Protein AF-S0DP75-F1 (afdb_monomer_lite)

Structure (mmCIF, N/CA/C/O backbone):
data_AF-S0DP75-F1
#
_entry.id   AF-S0DP75-F1
#
loop_
_atom_site.group_PDB
_atom_site.id
_atom_site.type_symbol
_atom_site.label_atom_id
_atom_site.label_alt_id
_atom_site.label_comp_id
_atom_site.label_asym_id
_atom_site.label_entity_id
_atom_site.label_seq_id
_atom_site.pdbx_PDB_ins_code
_atom_site.Cartn_x
_atom_site.Cartn_y
_atom_site.Cartn_z
_atom_site.occupancy
_atom_site.B_iso_or_equiv
_atom_site.auth_seq_id
_atom_site.auth_comp_id
_atom_site.auth_asym_id
_atom_site.auth_atom_id
_atom_site.pdbx_PDB_model_num
ATOM 1 N N . MET A 1 1 ? -11.028 16.151 12.227 1.00 76.81 1 MET A N 1
ATOM 2 C CA . MET A 1 1 ? -10.153 14.981 11.997 1.00 76.81 1 MET A CA 1
ATOM 3 C C . MET A 1 1 ? -10.974 13.707 12.126 1.00 76.81 1 MET A C 1
ATOM 5 O O . MET A 1 1 ? -11.829 13.679 13.005 1.00 76.81 1 MET A O 1
ATOM 9 N N . PRO A 1 2 ? -10.765 12.690 11.272 1.00 78.50 2 PRO A N 1
ATOM 10 C CA . PRO A 1 2 ? -11.437 11.402 11.416 1.00 78.50 2 PRO A CA 1
ATOM 11 C C . PRO A 1 2 ? -11.035 10.730 12.731 1.00 78.50 2 PRO A C 1
ATOM 13 O O . PRO A 1 2 ? -9.877 10.779 13.145 1.00 78.50 2 PRO A O 1
ATOM 16 N N . THR A 1 3 ? -12.002 10.101 13.390 1.00 90.31 3 THR A N 1
ATOM 17 C CA . THR A 1 3 ? -11.752 9.396 14.655 1.00 90.31 3 THR A CA 1
ATOM 18 C C . THR A 1 3 ? -11.035 8.064 14.422 1.00 90.31 3 THR A C 1
ATOM 20 O O . THR A 1 3 ? -11.121 7.470 13.345 1.00 90.31 3 THR A O 1
ATOM 23 N N . GLN A 1 4 ? -10.379 7.527 15.454 1.00 84.62 4 GLN A N 1
ATOM 24 C CA . GLN A 1 4 ? -9.721 6.214 15.377 1.00 84.62 4 GLN A CA 1
ATOM 25 C C . GLN A 1 4 ? -10.702 5.087 14.977 1.00 84.62 4 GLN A C 1
ATOM 27 O O . GLN A 1 4 ? -10.325 4.132 14.296 1.00 84.62 4 GLN A O 1
ATOM 32 N N . VAL A 1 5 ? -11.978 5.221 15.359 1.00 88.25 5 VAL A N 1
ATOM 33 C CA . VAL A 1 5 ? -13.068 4.304 14.991 1.00 88.25 5 VAL A CA 1
ATOM 34 C C . VAL A 1 5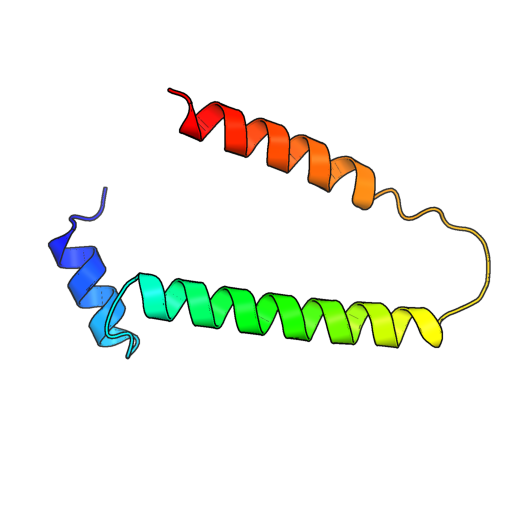 ? -13.411 4.414 13.504 1.00 88.25 5 VAL A C 1
ATOM 36 O O . VAL A 1 5 ? -13.539 3.392 12.829 1.00 88.25 5 VAL A O 1
ATOM 39 N N . GLU A 1 6 ? -13.508 5.633 12.966 1.00 91.75 6 GLU A N 1
ATOM 40 C CA . GLU A 1 6 ? -13.712 5.845 11.528 1.00 91.75 6 GLU A CA 1
ATOM 41 C C . GLU A 1 6 ? -12.561 5.292 10.695 1.00 91.75 6 GLU A C 1
ATOM 43 O O . GLU A 1 6 ? -12.808 4.648 9.677 1.00 91.75 6 GLU A O 1
ATOM 48 N N . ILE A 1 7 ? -11.317 5.497 11.134 1.00 86.50 7 ILE A N 1
ATOM 49 C CA . ILE A 1 7 ? -10.132 4.982 10.441 1.00 86.50 7 ILE A CA 1
ATOM 50 C C . ILE A 1 7 ? -10.178 3.450 10.389 1.00 86.50 7 ILE A C 1
ATOM 52 O O . ILE A 1 7 ? -10.037 2.871 9.314 1.00 86.50 7 ILE A O 1
ATOM 56 N N . LYS A 1 8 ? -10.478 2.779 11.511 1.00 85.44 8 LYS A N 1
ATOM 57 C CA . LYS A 1 8 ? -10.644 1.314 11.546 1.00 85.44 8 LYS A CA 1
ATOM 58 C C . LYS A 1 8 ? -11.782 0.828 10.647 1.00 85.44 8 LYS A C 1
ATOM 60 O O . LYS A 1 8 ? -11.622 -0.171 9.949 1.00 85.44 8 LYS A O 1
ATOM 65 N N . LYS A 1 9 ? -12.922 1.529 10.631 1.00 89.19 9 LYS A N 1
ATOM 66 C CA . LYS A 1 9 ? -14.065 1.178 9.773 1.00 89.19 9 LYS A CA 1
ATOM 67 C C . LYS A 1 9 ? -13.702 1.285 8.290 1.00 89.19 9 LYS A C 1
ATOM 69 O O . LYS A 1 9 ? -14.044 0.391 7.521 1.00 89.19 9 LYS A O 1
ATOM 74 N N . ARG A 1 10 ? -12.988 2.347 7.904 1.00 89.50 10 ARG A N 1
ATOM 75 C CA . ARG A 1 10 ? -12.513 2.563 6.529 1.00 89.50 10 ARG A CA 1
ATOM 76 C C . ARG A 1 10 ? -11.467 1.523 6.122 1.00 89.50 10 ARG A C 1
ATOM 78 O O . ARG A 1 10 ? -11.593 0.961 5.044 1.00 89.50 10 ARG A O 1
ATOM 85 N N . LEU A 1 11 ? -10.509 1.198 6.995 1.00 88.25 11 LEU A N 1
ATOM 86 C CA . LEU A 1 11 ? -9.531 0.126 6.754 1.00 88.25 11 LEU A CA 1
ATOM 87 C C . LEU A 1 11 ? -10.221 -1.216 6.493 1.00 88.25 11 LEU A C 1
ATOM 89 O O . LEU A 1 11 ? -9.956 -1.852 5.477 1.00 88.25 11 LEU A O 1
ATOM 93 N N . LYS A 1 12 ? -11.182 -1.594 7.345 1.00 88.75 12 LYS A N 1
ATOM 94 C CA . LYS A 1 12 ? -11.942 -2.836 7.169 1.00 88.75 12 LYS A CA 1
ATOM 95 C C . LYS A 1 12 ? -12.762 -2.840 5.874 1.00 88.75 12 LYS A C 1
ATOM 97 O O . LYS A 1 12 ? -12.830 -3.867 5.210 1.00 88.75 12 LYS A O 1
ATOM 102 N N . ALA A 1 13 ? -13.363 -1.706 5.501 1.00 90.94 13 ALA A N 1
ATOM 103 C CA . ALA A 1 13 ? -14.099 -1.566 4.240 1.00 90.94 13 ALA A CA 1
ATOM 104 C C . ALA A 1 13 ? -13.197 -1.724 3.004 1.00 90.94 13 ALA A C 1
ATOM 106 O O . ALA A 1 13 ? -13.648 -2.214 1.976 1.00 90.94 13 ALA A O 1
ATOM 107 N N . LEU A 1 14 ? -11.924 -1.347 3.125 1.00 88.25 14 LEU A N 1
ATOM 108 C CA . LEU A 1 14 ? -10.898 -1.529 2.099 1.00 88.25 14 LEU A CA 1
ATOM 109 C C . LEU A 1 14 ? -10.253 -2.931 2.132 1.00 88.25 14 LEU A C 1
ATOM 111 O O . LEU A 1 14 ? -9.334 -3.191 1.365 1.00 88.25 14 LEU A O 1
ATOM 115 N N . GLY A 1 15 ? -10.710 -3.832 3.010 1.00 88.38 15 GLY A N 1
ATOM 116 C CA . GLY A 1 15 ? -10.169 -5.189 3.144 1.00 88.38 15 GLY A CA 1
ATOM 117 C C . GLY A 1 15 ? -8.890 -5.288 3.981 1.00 88.38 15 GLY A C 1
ATOM 118 O O . GLY A 1 15 ? -8.290 -6.358 4.057 1.00 88.38 15 GLY A O 1
ATOM 119 N N . PHE A 1 16 ? -8.480 -4.203 4.641 1.00 88.62 16 PHE A N 1
ATOM 120 C CA . PHE A 1 16 ? -7.308 -4.184 5.509 1.00 88.62 16 PHE A CA 1
ATOM 121 C C . PHE A 1 16 ? -7.686 -4.515 6.950 1.00 88.62 16 PHE A C 1
ATOM 123 O O . PHE A 1 16 ? -8.558 -3.887 7.556 1.00 88.62 16 PHE A O 1
ATOM 130 N N . ASN A 1 17 ? -6.977 -5.486 7.523 1.00 82.62 17 ASN A N 1
ATOM 131 C CA . ASN A 1 17 ? -7.192 -5.927 8.901 1.00 82.62 17 ASN A CA 1
ATOM 132 C C . ASN A 1 17 ? -6.557 -4.973 9.921 1.00 82.62 17 ASN A C 1
ATOM 134 O O . ASN A 1 17 ? -6.996 -4.904 11.069 1.00 82.62 17 ASN A O 1
ATOM 138 N N . SER A 1 18 ?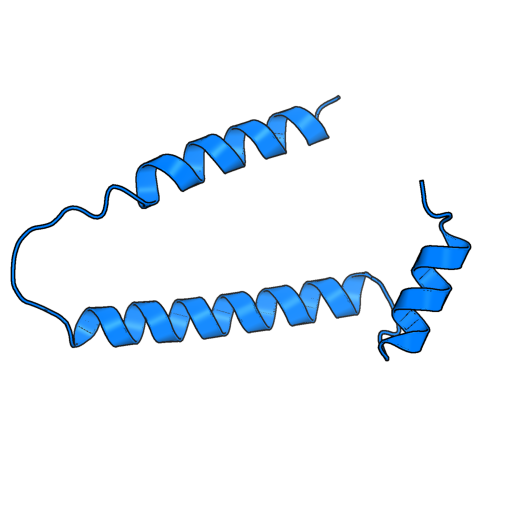 -5.531 -4.225 9.512 1.00 84.38 18 SER A N 1
ATOM 139 C CA . SER A 1 18 ? -4.862 -3.233 10.348 1.00 84.38 18 SER A CA 1
ATOM 140 C C . SER A 1 18 ? -4.196 -2.144 9.506 1.00 84.38 18 SER A C 1
ATOM 142 O O . SER A 1 18 ? -3.963 -2.305 8.307 1.00 84.38 18 SER A O 1
ATOM 144 N N . LEU A 1 19 ? -3.844 -1.030 10.150 1.00 84.06 19 LEU A N 1
ATOM 145 C CA . LEU A 1 19 ? -3.048 0.016 9.509 1.00 84.06 19 LEU A CA 1
ATOM 146 C C . LEU A 1 19 ? -1.663 -0.508 9.089 1.00 84.06 19 LEU A C 1
ATOM 148 O O . LEU A 1 19 ? -1.186 -0.150 8.020 1.00 84.06 19 LEU A O 1
ATOM 152 N N . ALA A 1 20 ? -1.066 -1.403 9.883 1.00 86.19 20 ALA A N 1
ATOM 153 C CA . ALA A 1 20 ? 0.218 -2.024 9.558 1.00 86.19 20 ALA A CA 1
ATOM 154 C C . ALA A 1 20 ? 0.147 -2.792 8.229 1.00 86.19 20 ALA A C 1
ATOM 156 O O . ALA A 1 20 ? 0.963 -2.556 7.351 1.00 86.19 20 ALA A O 1
ATOM 157 N N . THR A 1 21 ? -0.910 -3.589 8.013 1.00 86.88 21 THR A N 1
ATOM 158 C CA . THR A 1 21 ? -1.077 -4.319 6.741 1.00 86.88 21 THR A CA 1
ATOM 159 C C . THR A 1 21 ? -1.221 -3.400 5.525 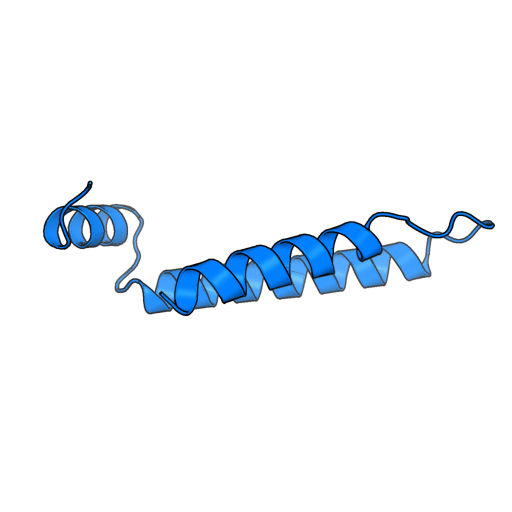1.00 86.88 21 THR A C 1
ATOM 161 O O . THR A 1 21 ? -0.816 -3.775 4.428 1.00 86.88 21 THR A O 1
ATOM 164 N N . LEU A 1 22 ? -1.782 -2.198 5.705 1.00 87.12 22 LEU A N 1
ATOM 165 C CA . LEU A 1 22 ? -1.854 -1.193 4.642 1.00 87.12 22 LEU A CA 1
ATOM 166 C C . LEU A 1 22 ? -0.469 -0.614 4.333 1.00 87.12 22 LEU A C 1
ATOM 168 O O . LEU A 1 22 ? -0.121 -0.461 3.164 1.00 87.12 22 LEU A O 1
ATOM 172 N N . ILE A 1 23 ? 0.312 -0.310 5.371 1.00 89.06 23 ILE A N 1
ATOM 173 C CA . ILE A 1 23 ? 1.669 0.229 5.231 1.00 89.06 23 ILE A CA 1
ATOM 174 C C . ILE A 1 23 ? 2.581 -0.799 4.554 1.00 89.06 23 ILE A C 1
ATOM 176 O O . ILE A 1 23 ? 3.224 -0.464 3.563 1.00 89.06 23 ILE A O 1
ATOM 180 N N . ASP A 1 24 ? 2.555 -2.058 4.996 1.00 89.81 24 ASP A N 1
ATOM 181 C CA . ASP A 1 24 ? 3.373 -3.132 4.420 1.00 89.81 24 ASP A CA 1
ATOM 182 C C .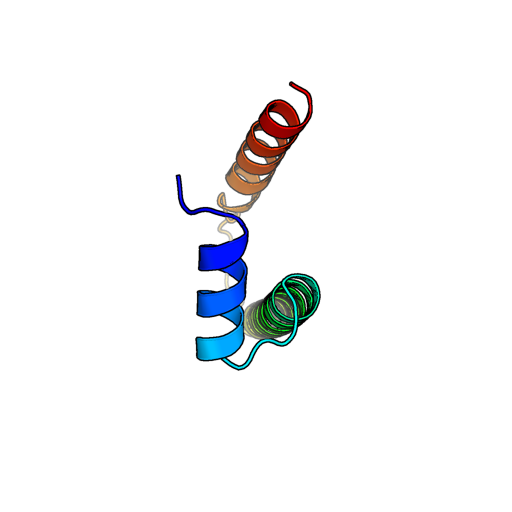 ASP A 1 24 ? 3.085 -3.327 2.921 1.00 89.81 24 ASP A C 1
ATOM 184 O O . ASP A 1 24 ? 4.002 -3.464 2.108 1.00 89.81 24 ASP A O 1
ATOM 188 N N . GLN A 1 25 ? 1.806 -3.294 2.525 1.00 87.94 25 GLN A N 1
ATOM 189 C CA . GLN A 1 25 ? 1.428 -3.377 1.111 1.00 87.94 25 GLN A CA 1
ATOM 190 C C . GLN A 1 25 ? 1.882 -2.149 0.316 1.00 87.94 25 GLN A C 1
ATOM 192 O O . GLN A 1 25 ? 2.359 -2.294 -0.811 1.00 87.94 25 GLN A O 1
ATOM 197 N N . ALA A 1 26 ? 1.763 -0.948 0.886 1.00 88.56 26 ALA A N 1
ATOM 198 C CA . ALA A 1 26 ? 2.230 0.272 0.238 1.00 88.56 26 ALA A CA 1
ATOM 199 C C . ALA A 1 26 ? 3.754 0.250 0.025 1.00 88.56 26 ALA A C 1
ATOM 201 O O . ALA A 1 26 ? 4.226 0.574 -1.067 1.00 88.56 26 ALA A O 1
ATOM 202 N N . GLU A 1 27 ? 4.522 -0.200 1.019 1.00 92.25 27 GLU A N 1
ATOM 203 C CA . GLU A 1 27 ? 5.970 -0.374 0.901 1.00 92.25 27 GLU A CA 1
ATOM 204 C C . GLU A 1 27 ? 6.350 -1.417 -0.149 1.00 92.25 27 GLU A C 1
ATOM 206 O O . GLU A 1 27 ? 7.284 -1.195 -0.922 1.00 92.25 27 GLU A O 1
ATOM 211 N N . ALA A 1 28 ? 5.633 -2.543 -0.208 1.00 91.81 28 ALA A N 1
ATOM 212 C CA . ALA A 1 28 ? 5.860 -3.563 -1.225 1.00 91.81 28 ALA A CA 1
ATOM 213 C C . ALA A 1 28 ? 5.652 -2.988 -2.635 1.00 91.81 28 ALA A C 1
ATOM 215 O O . ALA A 1 28 ? 6.523 -3.135 -3.491 1.00 91.81 28 ALA A O 1
ATOM 216 N N . ILE A 1 29 ? 4.558 -2.248 -2.853 1.00 89.75 29 ILE A N 1
ATOM 217 C CA . ILE A 1 29 ? 4.275 -1.582 -4.132 1.00 89.75 29 ILE A CA 1
ATOM 218 C C . ILE A 1 29 ? 5.374 -0.573 -4.482 1.00 89.75 29 ILE A C 1
ATOM 220 O O . ILE A 1 29 ? 5.827 -0.535 -5.627 1.00 89.75 29 ILE A O 1
ATOM 224 N N . LEU A 1 30 ? 5.822 0.237 -3.518 1.00 89.62 30 LEU A N 1
ATOM 225 C CA . LEU A 1 30 ? 6.903 1.200 -3.735 1.00 89.62 30 LEU A CA 1
ATOM 226 C C . LEU A 1 30 ? 8.219 0.506 -4.099 1.00 89.62 30 LEU A C 1
ATOM 228 O O . LEU A 1 30 ? 8.888 0.941 -5.035 1.00 89.62 30 LEU A O 1
ATOM 232 N N . LYS A 1 31 ? 8.568 -0.598 -3.426 1.00 90.06 31 LYS A N 1
ATOM 233 C CA . LYS A 1 31 ? 9.751 -1.409 -3.756 1.00 90.06 31 LYS A CA 1
ATOM 234 C C . LYS A 1 31 ? 9.665 -1.971 -5.172 1.00 90.06 31 LYS A C 1
ATOM 236 O O . LYS A 1 31 ? 10.632 -1.851 -5.919 1.00 90.06 31 LYS A O 1
ATOM 241 N N . THR A 1 32 ? 8.517 -2.519 -5.572 1.00 88.44 32 THR A N 1
ATOM 242 C CA . THR A 1 32 ? 8.322 -3.047 -6.931 1.00 88.44 32 THR A CA 1
ATOM 243 C C . THR A 1 32 ? 8.415 -1.947 -7.983 1.00 88.44 32 THR A C 1
ATOM 245 O O . THR A 1 32 ? 9.104 -2.120 -8.984 1.00 88.44 32 THR A O 1
ATOM 248 N N . LYS A 1 33 ? 7.784 -0.788 -7.751 1.00 85.56 33 LYS A N 1
ATOM 249 C CA . LYS A 1 33 ? 7.882 0.359 -8.665 1.00 85.56 33 LYS A CA 1
ATOM 250 C C . LYS A 1 33 ? 9.310 0.885 -8.772 1.00 85.56 33 LYS A C 1
ATOM 252 O O . LYS A 1 33 ? 9.748 1.199 -9.872 1.00 85.56 33 LYS A O 1
ATOM 257 N N . ARG A 1 34 ? 10.044 0.943 -7.657 1.00 83.38 34 ARG A N 1
ATOM 258 C CA . ARG A 1 34 ? 11.456 1.344 -7.644 1.00 83.38 34 ARG A CA 1
ATOM 259 C C . ARG A 1 34 ? 12.317 0.361 -8.430 1.00 83.38 34 ARG A C 1
ATOM 261 O O . ARG A 1 34 ? 13.111 0.796 -9.247 1.00 83.38 34 ARG A O 1
ATOM 268 N N . ALA A 1 35 ? 12.122 -0.942 -8.237 1.00 82.94 35 ALA A N 1
ATOM 269 C CA . ALA A 1 35 ? 12.831 -1.968 -8.997 1.00 82.94 35 ALA A CA 1
ATOM 270 C C . ALA A 1 35 ? 12.547 -1.862 -10.505 1.00 82.94 35 ALA A C 1
ATOM 272 O O . ALA A 1 35 ? 13.484 -1.874 -11.294 1.00 82.94 35 ALA A O 1
ATOM 273 N N . ALA A 1 36 ? 11.282 -1.674 -10.894 1.00 82.69 36 ALA A N 1
ATOM 274 C CA . ALA A 1 36 ? 10.903 -1.482 -12.292 1.00 82.69 36 ALA A CA 1
ATOM 275 C C . ALA A 1 36 ? 11.504 -0.199 -12.896 1.00 82.69 36 ALA A C 1
ATOM 277 O O . ALA A 1 36 ? 11.920 -0.196 -14.049 1.00 82.69 36 ALA A O 1
ATOM 278 N N . TYR A 1 37 ? 11.582 0.884 -12.119 1.00 78.31 37 TYR A N 1
ATOM 279 C CA . TYR A 1 37 ? 12.197 2.140 -12.549 1.00 78.31 37 TYR A CA 1
ATOM 280 C C . TYR A 1 37 ? 13.720 2.019 -12.724 1.00 78.31 37 TYR A C 1
ATOM 282 O O . TYR A 1 37 ? 14.260 2.470 -13.730 1.00 78.31 37 TYR A O 1
ATOM 290 N N . GLU A 1 38 ? 14.412 1.356 -11.794 1.00 80.31 38 GLU A N 1
ATOM 291 C CA . GLU A 1 38 ? 15.847 1.055 -11.916 1.00 80.31 38 GLU A CA 1
ATOM 292 C C . GLU A 1 38 ? 16.143 0.104 -13.084 1.00 80.31 38 GLU A C 1
ATOM 294 O O . GLU A 1 38 ? 17.170 0.224 -13.745 1.00 80.31 38 GLU A O 1
ATOM 299 N N . GLU A 1 39 ? 15.252 -0.849 -13.363 1.00 75.19 39 GLU A N 1
ATOM 300 C CA . GLU A 1 39 ? 15.378 -1.729 -14.523 1.00 75.19 39 GLU A CA 1
ATOM 301 C C . GLU A 1 39 ? 15.162 -0.967 -15.836 1.00 75.19 39 GLU A C 1
ATOM 303 O O . GLU A 1 39 ? 15.955 -1.131 -16.759 1.00 75.19 39 GLU A O 1
ATOM 308 N N . ALA A 1 40 ? 14.174 -0.070 -15.900 1.00 73.12 40 ALA A N 1
ATOM 309 C CA .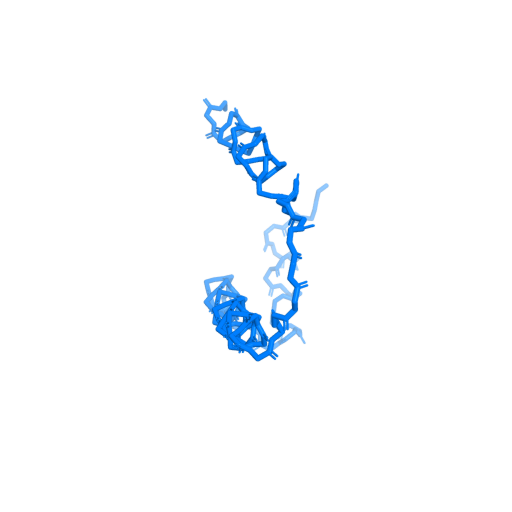 ALA A 1 40 ? 13.950 0.790 -17.061 1.00 73.12 40 ALA A CA 1
ATOM 310 C C . ALA A 1 40 ? 15.148 1.717 -17.342 1.00 73.12 40 ALA A C 1
ATOM 312 O O . ALA A 1 40 ? 15.564 1.836 -18.492 1.00 73.12 40 ALA A O 1
ATOM 313 N N . LYS A 1 41 ? 15.777 2.284 -16.300 1.00 65.50 41 LYS A N 1
ATOM 314 C CA . LYS A 1 41 ? 16.993 3.112 -16.425 1.00 65.50 41 LYS A CA 1
ATOM 315 C C . LYS A 1 41 ? 18.187 2.383 -17.047 1.00 65.50 41 LYS A C 1
ATOM 317 O O . LYS A 1 41 ? 19.032 3.022 -17.659 1.00 65.50 41 LYS A O 1
ATOM 322 N N . LYS A 1 42 ? 18.286 1.056 -16.911 1.00 64.44 42 LYS A N 1
ATOM 323 C CA . LYS A 1 42 ? 19.405 0.283 -17.490 1.00 64.44 42 LYS A CA 1
ATOM 324 C C . LYS A 1 42 ? 19.333 0.159 -19.008 1.00 64.44 42 LYS A C 1
ATOM 326 O O . LYS A 1 42 ? 20.361 -0.081 -19.635 1.00 64.44 42 LYS A O 1
ATOM 331 N N . TYR A 1 43 ? 18.136 0.275 -19.576 1.00 58.44 43 TYR A N 1
ATOM 332 C CA . TYR A 1 43 ? 17.911 0.163 -21.016 1.00 58.44 43 TYR A CA 1
ATOM 333 C C . TYR A 1 43 ? 17.748 1.525 -21.696 1.00 58.44 43 TYR A C 1
ATOM 335 O O . TYR A 1 43 ? 17.796 1.588 -22.921 1.00 58.44 43 TYR A O 1
ATOM 343 N N . ASP A 1 44 ? 17.617 2.595 -20.909 1.00 53.66 44 ASP A N 1
ATOM 344 C CA . ASP A 1 44 ? 17.552 3.976 -21.375 1.00 53.66 44 ASP A CA 1
ATOM 345 C C . ASP A 1 44 ? 18.902 4.661 -21.100 1.00 53.66 44 ASP A C 1
ATOM 347 O O . ASP A 1 44 ? 19.136 5.294 -20.074 1.00 53.66 44 ASP A O 1
ATOM 351 N N . SER A 1 45 ? 19.857 4.462 -22.006 1.00 57.69 45 SER A N 1
ATOM 352 C CA . SER A 1 45 ? 20.931 5.435 -22.212 1.00 57.69 45 SER A CA 1
ATOM 353 C C . SER A 1 45 ? 20.782 5.952 -23.632 1.00 57.69 45 SER A C 1
ATOM 355 O O . SER A 1 45 ? 20.878 5.176 -24.586 1.00 57.69 45 SER A O 1
ATOM 357 N N . PRO A 1 46 ? 20.547 7.259 -23.768 1.00 53.59 46 PRO A N 1
ATOM 358 C CA . PRO A 1 46 ? 21.684 8.092 -24.124 1.00 53.59 46 PRO A CA 1
ATOM 359 C C . PRO A 1 46 ? 21.722 9.427 -23.370 1.00 53.59 46 PRO A C 1
ATOM 361 O O . PRO A 1 46 ? 20.710 10.098 -23.232 1.00 53.59 46 PRO A O 1
ATOM 364 N N . ASP A 1 47 ? 22.948 9.794 -23.006 1.00 55.53 47 ASP A N 1
ATOM 365 C CA . ASP A 1 47 ? 23.444 11.139 -22.712 1.00 55.53 47 ASP A CA 1
ATOM 366 C C . ASP A 1 47 ? 22.835 11.954 -21.558 1.00 55.53 47 ASP A C 1
ATOM 368 O O . ASP A 1 47 ? 21.644 11.967 -21.280 1.00 55.53 47 ASP A O 1
ATOM 372 N N . GLU A 1 48 ? 23.755 12.635 -20.882 1.00 54.38 48 GLU A N 1
ATOM 373 C CA . GLU A 1 48 ? 23.599 13.709 -19.905 1.00 54.38 48 GLU A CA 1
ATOM 374 C C . GLU A 1 48 ? 22.197 14.330 -19.763 1.00 54.38 48 GLU A C 1
ATOM 376 O O . GLU A 1 48 ? 21.838 15.256 -20.476 1.00 54.38 48 GLU A O 1
ATOM 381 N N . GLU A 1 49 ? 21.475 13.968 -18.707 1.00 52.34 49 GLU A N 1
ATOM 382 C CA . GLU A 1 49 ? 20.747 14.961 -17.919 1.00 52.34 49 GLU A CA 1
ATOM 383 C C . GLU A 1 49 ? 20.721 14.466 -16.474 1.00 52.34 49 GLU A C 1
ATOM 385 O O . GLU A 1 49 ? 20.068 13.482 -16.121 1.00 52.34 49 GLU A O 1
ATOM 390 N N . GLN A 1 50 ? 21.541 15.100 -15.630 1.00 56.19 50 GLN A N 1
ATOM 391 C CA . GLN A 1 50 ? 21.510 14.865 -14.195 1.00 56.19 50 GLN A CA 1
ATOM 392 C C . GLN A 1 50 ? 20.126 15.261 -13.685 1.00 56.19 50 GLN A C 1
ATOM 394 O O . GLN A 1 50 ? 19.791 16.433 -13.552 1.00 56.19 50 GLN A O 1
ATOM 399 N N . ASP A 1 51 ? 19.337 14.220 -13.456 1.00 55.59 51 ASP A N 1
ATOM 400 C CA . ASP A 1 51 ? 17.981 14.193 -12.939 1.00 55.59 51 ASP A CA 1
ATOM 401 C C . ASP A 1 51 ? 17.905 14.959 -11.600 1.00 55.59 51 ASP A C 1
ATOM 403 O O . ASP A 1 51 ? 18.092 14.412 -10.509 1.00 55.59 51 ASP A O 1
ATOM 407 N N . ASP A 1 52 ? 17.620 16.261 -11.699 1.00 54.44 52 ASP A N 1
ATOM 408 C CA . ASP A 1 52 ? 17.449 17.250 -10.619 1.00 54.44 52 ASP A CA 1
ATOM 409 C C . ASP A 1 52 ? 16.251 16.917 -9.686 1.00 54.44 52 ASP A C 1
ATOM 411 O O . ASP A 1 52 ? 15.853 17.680 -8.801 1.00 54.44 52 ASP A O 1
ATOM 415 N N . THR A 1 53 ? 15.644 15.738 -9.863 1.00 54.09 53 THR A N 1
ATOM 416 C CA . THR A 1 53 ? 14.580 15.190 -9.018 1.00 54.09 53 THR A CA 1
ATOM 417 C C . THR A 1 53 ? 15.101 14.573 -7.717 1.00 54.09 53 THR A C 1
ATOM 419 O O . THR A 1 53 ? 14.376 14.594 -6.716 1.00 54.09 53 THR A O 1
ATOM 422 N N . MET A 1 54 ? 16.358 14.104 -7.657 1.00 52.94 54 MET A N 1
ATOM 423 C CA . MET A 1 54 ? 16.932 13.606 -6.394 1.00 52.94 54 MET A CA 1
ATOM 424 C C . MET A 1 54 ? 17.107 14.718 -5.352 1.00 52.94 54 MET A C 1
ATOM 426 O O . MET A 1 54 ? 16.888 14.473 -4.168 1.00 52.94 54 MET A O 1
ATOM 430 N N . ARG A 1 55 ? 17.378 15.962 -5.772 1.00 48.84 55 ARG A N 1
ATOM 431 C CA . ARG A 1 55 ? 17.571 17.098 -4.854 1.00 48.84 55 ARG A CA 1
ATOM 432 C C . ARG A 1 55 ? 16.307 17.468 -4.067 1.00 48.84 55 ARG A C 1
ATOM 434 O O . ARG A 1 55 ? 16.403 17.934 -2.941 1.00 48.84 55 ARG A O 1
ATOM 441 N N . ARG A 1 56 ? 15.113 17.212 -4.616 1.00 52.44 56 ARG A N 1
ATOM 442 C CA . ARG A 1 56 ? 13.831 17.507 -3.940 1.00 52.44 56 ARG A CA 1
ATOM 443 C C . ARG A 1 56 ? 13.395 16.434 -2.941 1.00 52.44 56 ARG A C 1
ATOM 445 O O . ARG A 1 56 ? 12.491 16.677 -2.145 1.00 52.44 56 ARG A O 1
ATOM 452 N N . SER A 1 57 ? 14.000 15.249 -2.996 1.00 52.41 57 SER A N 1
ATOM 453 C CA . SER A 1 57 ? 13.634 14.125 -2.126 1.00 52.41 57 SER A CA 1
ATOM 454 C C . SER A 1 57 ? 14.170 14.323 -0.708 1.00 52.41 57 SER A C 1
ATOM 456 O O . SER A 1 57 ? 13.456 14.064 0.261 1.00 52.41 57 SER A O 1
ATOM 458 N N . ASP A 1 58 ? 15.391 14.849 -0.588 1.00 53.72 58 ASP A N 1
ATOM 459 C CA . ASP A 1 58 ? 16.021 15.123 0.706 1.00 53.72 58 ASP A CA 1
ATOM 460 C C . ASP A 1 58 ? 15.361 16.315 1.421 1.00 53.72 58 ASP A C 1
ATOM 462 O O . ASP A 1 58 ? 15.106 16.241 2.623 1.00 53.72 58 ASP A O 1
ATOM 466 N N . ASP A 1 59 ? 14.957 17.356 0.682 1.00 53.31 59 ASP A N 1
ATOM 467 C CA . ASP A 1 59 ? 14.233 18.514 1.235 1.00 53.31 59 ASP A CA 1
ATOM 468 C C . ASP A 1 59 ? 12.852 18.129 1.808 1.00 53.31 59 ASP A C 1
ATOM 470 O O . ASP A 1 59 ? 12.415 18.648 2.845 1.00 53.31 59 ASP A O 1
ATOM 474 N N . LEU A 1 60 ? 12.164 17.174 1.169 1.00 56.00 60 LEU A N 1
ATOM 475 C CA . LEU A 1 60 ? 10.896 16.635 1.670 1.00 56.00 60 LEU A CA 1
ATOM 476 C C . LEU A 1 60 ? 11.095 15.719 2.881 1.00 56.00 60 LEU A C 1
ATOM 478 O O . LEU A 1 60 ? 10.266 15.736 3.791 1.00 56.00 60 LEU A O 1
ATOM 482 N N . ASN A 1 61 ? 12.191 14.957 2.926 1.00 55.16 61 ASN A N 1
ATOM 483 C CA . ASN A 1 61 ? 12.513 14.082 4.053 1.00 55.16 61 ASN A CA 1
ATOM 484 C C . ASN A 1 61 ? 12.879 14.891 5.314 1.00 55.16 61 ASN A C 1
ATOM 486 O O . ASN A 1 61 ? 12.416 14.576 6.410 1.00 55.16 61 ASN A O 1
ATOM 490 N N . ILE A 1 62 ? 13.613 16.000 5.157 1.00 54.91 62 ILE A N 1
ATOM 491 C CA . ILE A 1 62 ? 13.922 16.933 6.254 1.00 54.91 62 ILE A CA 1
ATOM 492 C C . ILE A 1 62 ? 12.647 17.620 6.769 1.00 54.91 62 ILE A C 1
ATOM 494 O O . ILE A 1 62 ? 12.446 17.716 7.982 1.00 54.91 62 ILE A O 1
ATOM 498 N N . SER A 1 63 ? 11.741 18.030 5.873 1.00 56.47 63 SER A N 1
ATOM 499 C CA . SER A 1 63 ? 10.456 18.624 6.277 1.00 56.47 63 SER A CA 1
ATOM 500 C C . SER A 1 63 ? 9.552 17.631 7.015 1.00 56.47 63 SER A C 1
ATOM 502 O O . SER A 1 63 ? 8.894 18.006 7.982 1.00 56.47 63 SER A O 1
ATOM 504 N N . PHE A 1 64 ? 9.534 16.358 6.609 1.00 55.50 64 PHE A N 1
ATOM 505 C CA . PHE A 1 64 ? 8.736 15.329 7.285 1.00 55.50 64 PHE A CA 1
ATOM 506 C C . PHE A 1 64 ? 9.300 14.959 8.661 1.00 55.50 64 PHE A C 1
ATOM 508 O O . PHE A 1 64 ? 8.539 14.776 9.611 1.00 55.50 64 PHE A O 1
ATOM 515 N N . ALA A 1 65 ? 10.627 14.881 8.786 1.00 58.41 65 ALA A N 1
ATOM 516 C CA . ALA A 1 65 ? 11.286 14.579 10.053 1.00 58.41 65 ALA A CA 1
ATOM 517 C C . ALA A 1 65 ? 11.058 15.680 11.104 1.00 58.41 65 ALA A C 1
ATOM 519 O O . ALA A 1 65 ? 10.854 15.369 12.275 1.00 58.41 65 ALA A O 1
ATOM 520 N N . SER A 1 66 ? 11.020 16.952 10.691 1.00 54.69 66 SER A N 1
ATOM 521 C CA . SER A 1 66 ? 10.775 18.074 11.605 1.00 54.69 66 SER A CA 1
ATOM 522 C C . SER A 1 66 ? 9.332 18.134 12.123 1.00 54.69 66 SER A C 1
ATOM 524 O O . SER A 1 66 ? 9.110 18.658 13.206 1.00 54.69 66 SER A O 1
ATOM 526 N N . VAL A 1 67 ? 8.363 17.577 11.389 1.00 55.69 67 VAL A N 1
ATOM 527 C CA . VAL A 1 67 ? 6.948 17.493 11.807 1.00 55.69 67 VAL A CA 1
ATOM 528 C C . VAL A 1 67 ? 6.708 16.359 12.813 1.00 55.69 67 VAL A C 1
ATOM 530 O O . VAL A 1 67 ? 5.735 16.391 13.555 1.00 55.69 67 VAL A O 1
ATOM 533 N N . LEU A 1 68 ? 7.580 15.348 12.853 1.00 55.12 68 LEU A N 1
ATOM 534 C CA . LEU A 1 68 ? 7.475 14.216 13.784 1.00 55.12 68 LEU A CA 1
ATOM 535 C C . LEU A 1 68 ? 8.239 14.430 15.102 1.00 55.12 68 LEU A C 1
ATOM 537 O O . LEU A 1 68 ? 8.148 13.587 15.992 1.00 55.12 68 LEU A O 1
ATOM 541 N N . ALA A 1 69 ? 9.008 15.515 15.209 1.00 54.16 69 ALA A N 1
ATOM 542 C CA . ALA A 1 69 ? 9.826 15.850 16.375 1.00 54.16 69 ALA A CA 1
ATOM 543 C C . ALA A 1 69 ? 9.193 16.912 17.302 1.00 54.16 69 ALA A C 1
ATOM 545 O O . ALA A 1 69 ? 9.823 17.288 18.291 1.00 54.16 69 ALA A O 1
ATOM 546 N N . GLU A 1 70 ? 7.977 17.375 16.995 1.00 42.28 70 GLU A N 1
ATOM 547 C CA . GLU A 1 70 ? 7.151 18.283 17.812 1.00 42.28 70 GLU A CA 1
ATOM 548 C C . GLU A 1 70 ? 5.961 17.521 18.424 1.00 42.28 70 GLU A C 1
ATOM 550 O O . GLU A 1 70 ? 5.666 17.749 19.620 1.00 42.28 70 GLU A O 1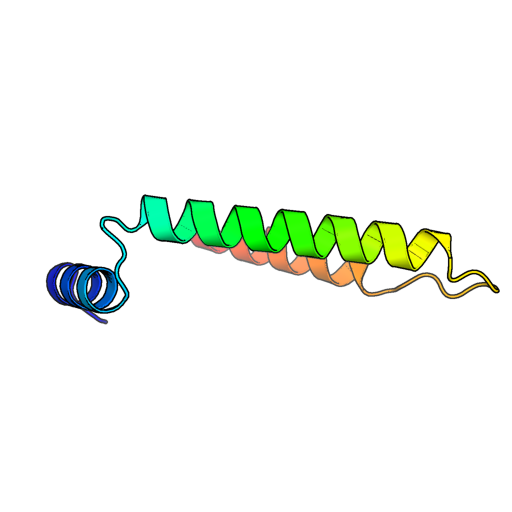
#

Organism: Gibberella fujikuroi (strain CBS 195.34 / IMI 58289 / NRRL A-6831) (NCBI:txid1279085)

pLDDT: mean 72.74, std 16.03, range [42.28, 92.25]

Sequence (70 aa):
MPTQVEIKKRLKALGFNSLATLIDQAEAILKTKRAAYEEAKKYDSPDEEQDDTMRRSDDLNISFASVLAE

Foldseek 3Di:
DDDPVRVCVVCVVVVHNDPVSVVVVVVVVVVVVVVVVVVVVVVDDDDDDPPCVVVVVVVVVVVVVVVVVD

Radius of gyration: 17.97 Å; chains: 1; bounding box: 38×25×42 Å

Secondary structure (DSSP, 8-state):
---HHHHHHHHHHTT-SSHHHHHHHHHHHHHHHHHHHHHHHHH---S----TTTHHHHHHHHHHHHHS--